Protein AF-A0A9W9XWE5-F1 (afdb_monomer_lite)

Foldseek 3Di:
DDPDPDPVCPVVVVVVVVVVVVVLVVQLVCCVVVVDWGWDWDDDPVDIDIDTPDPDPCPPPPPVVCCVVDPPDDDDDPCNVVDDPDDPVVVVVVVVVVVVVVVVVVVVVVVVVVVD

InterPro domains:
  IPR002100 Transcription factor, MADS-box [PF00319] (15-47)
  IPR002100 Transcription factor, MADS-box [PS50066] (1-56)
  IPR036879 Transcription factor, MADS-box superfamily [G3DSA:3.40.1810.10] (9-95)
  IPR036879 Transcription factor, MADS-box superfamily [SSF55455] (10-51)

Sequence (116 aa):
MAPSRFDPHRKDRARYNKRTRTLLSKADELAKLCNADVYLIMSHPRGTTVYNSAENPNWPPPDSALETQIPGLKRESQASMTGPLTDPLIEELKRLCEYFALRENLLKEISAEESM

Radius of gyration: 21.0 Å; chains: 1; bounding box: 50×35×64 Å

pLDDT: mean 84.05, std 12.57, range [45.0, 98.0]

Secondary structure (DSSP, 8-state):
-PPPS--TTHHHHHHHHHHHHHHHHHHHHHHHHHT---EEEEEETTEEEEEE-SSSTTPSPPHHHHHHHSTT-----HHHHTS----HHHHHHHHHHHHHHHHHHHHHHHHHHTT-

Structure (mmCIF, N/CA/C/O backbone):
data_AF-A0A9W9XWE5-F1
#
_entry.id   AF-A0A9W9XWE5-F1
#
loop_
_atom_site.group_PDB
_atom_site.id
_atom_site.type_symbol
_atom_site.label_atom_id
_atom_site.label_alt_id
_atom_site.label_comp_id
_atom_site.label_asym_id
_atom_site.label_entity_id
_atom_site.label_seq_id
_atom_site.pdbx_PDB_ins_code
_atom_site.Cartn_x
_atom_site.Cartn_y
_atom_site.Cartn_z
_atom_site.occupancy
_atom_site.B_iso_or_equiv
_atom_site.auth_seq_id
_atom_site.auth_comp_id
_atom_site.auth_asym_id
_atom_site.auth_atom_id
_atom_site.pdbx_PDB_model_num
ATOM 1 N N . MET A 1 1 ? 14.779 -18.735 -35.360 1.00 45.00 1 MET A N 1
ATOM 2 C CA . MET A 1 1 ? 14.915 -17.292 -35.058 1.00 45.00 1 MET A CA 1
ATOM 3 C C . MET A 1 1 ? 15.408 -17.167 -33.619 1.00 45.00 1 MET A C 1
ATOM 5 O O . MET A 1 1 ? 14.664 -17.510 -32.712 1.00 45.00 1 MET A O 1
ATOM 9 N N . ALA A 1 2 ? 16.678 -16.822 -33.396 1.00 47.44 2 ALA A N 1
ATOM 10 C CA . ALA A 1 2 ? 17.201 -16.626 -32.040 1.00 47.44 2 ALA A CA 1
ATOM 11 C C . ALA A 1 2 ? 16.689 -15.285 -31.479 1.00 47.44 2 ALA A C 1
ATOM 13 O O . ALA A 1 2 ? 16.611 -14.323 -32.247 1.00 47.44 2 ALA A O 1
ATOM 14 N N . PRO A 1 3 ? 16.342 -15.179 -30.183 1.00 50.06 3 PRO A N 1
ATOM 15 C CA . PRO A 1 3 ? 15.934 -13.903 -29.610 1.00 50.06 3 PRO A CA 1
ATOM 16 C C . PRO A 1 3 ? 17.083 -12.893 -29.728 1.00 50.06 3 PRO A C 1
ATOM 18 O O . PRO A 1 3 ? 18.224 -13.187 -29.359 1.00 50.06 3 PRO A O 1
ATOM 21 N N . SER A 1 4 ? 16.770 -11.711 -30.268 1.00 57.22 4 SER A N 1
ATOM 22 C CA . SER A 1 4 ? 17.690 -10.575 -30.366 1.00 57.22 4 SER A CA 1
ATOM 23 C C . SER A 1 4 ? 18.361 -10.334 -29.011 1.00 57.22 4 SER A C 1
ATOM 25 O O . SER A 1 4 ? 17.693 -10.096 -28.004 1.00 57.22 4 SER A O 1
ATOM 27 N N . ARG A 1 5 ? 19.697 -10.414 -28.976 1.00 57.81 5 ARG A N 1
ATOM 28 C CA . ARG A 1 5 ? 20.511 -10.257 -27.755 1.00 57.81 5 ARG A CA 1
ATOM 29 C C . ARG A 1 5 ? 20.431 -8.850 -27.145 1.00 57.81 5 ARG A C 1
ATOM 31 O O . ARG A 1 5 ? 20.873 -8.664 -26.012 1.00 57.81 5 ARG A O 1
ATOM 38 N N . PHE A 1 6 ? 19.843 -7.888 -27.851 1.00 59.31 6 PHE A N 1
ATOM 39 C CA . PHE A 1 6 ? 19.717 -6.502 -27.424 1.00 59.31 6 PHE A CA 1
ATOM 40 C C . PHE A 1 6 ? 18.244 -6.112 -27.327 1.00 59.31 6 PHE A C 1
ATOM 42 O O . PHE A 1 6 ? 17.648 -5.606 -28.271 1.00 59.31 6 PHE A O 1
ATOM 49 N N . ASP A 1 7 ? 17.660 -6.348 -26.154 1.00 66.75 7 ASP A N 1
ATOM 50 C CA . ASP A 1 7 ? 16.470 -5.622 -25.718 1.00 66.75 7 ASP A CA 1
ATOM 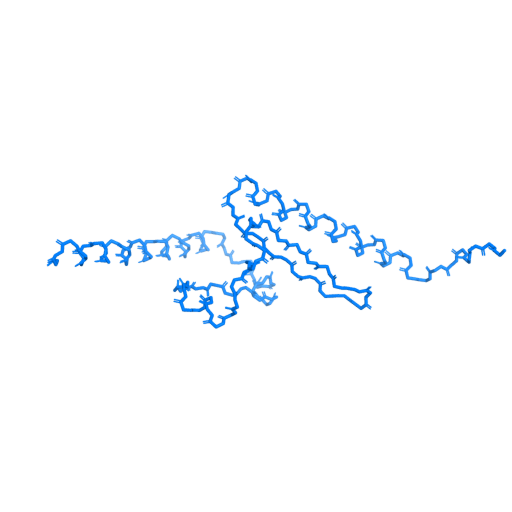51 C C . ASP A 1 7 ? 16.960 -4.372 -24.965 1.00 66.75 7 ASP A C 1
ATOM 53 O O . ASP A 1 7 ? 17.458 -4.504 -23.836 1.00 66.75 7 ASP A O 1
ATOM 57 N N . PRO A 1 8 ? 16.875 -3.175 -25.578 1.00 68.94 8 PRO A N 1
ATOM 58 C CA . PRO A 1 8 ? 17.427 -1.941 -25.018 1.00 68.94 8 PRO A CA 1
ATOM 59 C C . PRO A 1 8 ? 16.785 -1.559 -23.677 1.00 68.94 8 PRO A C 1
ATOM 61 O O . PRO A 1 8 ? 17.399 -0.846 -22.889 1.00 68.94 8 PRO A O 1
ATOM 64 N N . HIS A 1 9 ? 15.612 -2.112 -23.355 1.00 78.12 9 HIS A N 1
ATOM 65 C CA . HIS A 1 9 ? 14.885 -1.858 -22.111 1.00 78.12 9 HIS A CA 1
ATOM 66 C C . HIS A 1 9 ? 14.938 -3.036 -21.131 1.00 78.12 9 HIS A C 1
ATOM 68 O O . HIS A 1 9 ? 14.227 -3.050 -20.121 1.00 78.12 9 HIS A O 1
ATOM 74 N N . ARG A 1 10 ? 15.784 -4.045 -21.386 1.00 82.00 10 ARG A N 1
ATOM 75 C CA . ARG A 1 10 ? 15.909 -5.225 -20.518 1.00 82.00 10 ARG A CA 1
ATOM 76 C C . ARG A 1 10 ? 16.294 -4.853 -19.090 1.00 82.00 10 ARG A C 1
ATOM 78 O O . ARG A 1 10 ? 15.763 -5.445 -18.152 1.00 82.00 10 ARG A O 1
ATOM 85 N N . LYS A 1 11 ? 17.220 -3.901 -18.930 1.00 86.25 11 LYS A N 1
ATOM 86 C CA . LYS A 1 11 ? 17.688 -3.442 -17.613 1.00 86.25 11 LYS A CA 1
ATOM 87 C C . LYS A 1 11 ? 16.574 -2.728 -16.851 1.00 86.25 11 LYS A C 1
ATOM 89 O O . LYS A 1 11 ? 16.352 -3.052 -15.686 1.00 86.25 11 LYS A O 1
ATOM 94 N N . ASP A 1 12 ? 15.832 -1.850 -17.519 1.00 86.56 12 ASP A N 1
ATOM 95 C CA . ASP A 1 12 ? 14.717 -1.115 -16.913 1.00 86.56 12 ASP A CA 1
ATOM 96 C C . ASP A 1 12 ? 13.588 -2.058 -16.510 1.00 86.56 12 ASP A C 1
ATOM 98 O O . ASP A 1 12 ? 13.096 -1.989 -15.387 1.00 86.56 12 ASP A O 1
ATOM 102 N N . ARG A 1 13 ? 13.252 -3.028 -17.370 1.00 86.50 13 ARG A N 1
ATOM 103 C CA . ARG A 1 13 ? 12.277 -4.077 -17.046 1.00 86.50 13 ARG A CA 1
ATOM 104 C C . ARG A 1 13 ? 12.721 -4.908 -15.846 1.00 86.50 13 ARG A C 1
ATOM 106 O O . ARG A 1 13 ? 11.926 -5.155 -14.946 1.00 86.50 13 ARG A O 1
ATOM 113 N N . ALA A 1 14 ? 13.980 -5.344 -15.818 1.00 89.50 14 ALA A N 1
ATOM 114 C CA . ALA A 1 14 ? 14.504 -6.116 -14.695 1.00 89.50 14 ALA A CA 1
ATOM 115 C C . ALA A 1 14 ? 14.476 -5.303 -13.392 1.00 89.50 14 ALA A C 1
ATOM 117 O O . ALA A 1 14 ? 14.111 -5.834 -12.343 1.00 89.50 14 ALA A O 1
ATOM 118 N N . ARG A 1 15 ? 14.812 -4.008 -13.458 1.00 91.62 15 ARG A N 1
ATOM 119 C CA . ARG A 1 15 ? 14.742 -3.091 -12.317 1.00 91.62 15 ARG A CA 1
ATOM 120 C C . ARG A 1 15 ? 13.303 -2.911 -11.835 1.00 91.62 15 ARG A C 1
ATOM 122 O O . ARG A 1 15 ? 13.080 -3.065 -10.638 1.00 91.62 15 ARG A O 1
ATOM 129 N N . TYR A 1 16 ? 12.360 -2.626 -12.733 1.00 91.31 16 TYR A N 1
ATOM 130 C CA . TYR A 1 16 ? 10.940 -2.486 -12.403 1.00 91.31 16 TYR A CA 1
ATOM 131 C C . TYR A 1 16 ? 10.419 -3.755 -11.727 1.00 91.31 16 TYR A C 1
ATOM 133 O O . TYR A 1 16 ? 10.020 -3.702 -10.570 1.00 91.31 16 TYR A O 1
ATOM 141 N N . ASN A 1 17 ? 10.580 -4.918 -12.367 1.00 91.62 17 ASN A N 1
ATOM 142 C CA . ASN A 1 17 ? 10.121 -6.196 -11.821 1.00 91.62 17 ASN A CA 1
ATOM 143 C C . ASN A 1 17 ? 10.729 -6.498 -10.444 1.00 91.62 17 ASN A C 1
ATOM 145 O O . ASN A 1 17 ? 10.030 -6.968 -9.547 1.00 91.62 17 ASN A O 1
ATOM 149 N N . LYS A 1 18 ? 12.027 -6.214 -10.253 1.00 95.19 18 LYS A N 1
ATOM 150 C CA . LYS A 1 18 ? 12.689 -6.396 -8.955 1.00 95.19 18 LYS A CA 1
ATOM 151 C C . LYS A 1 18 ? 12.068 -5.493 -7.887 1.00 95.19 18 LYS A C 1
ATOM 153 O O . LYS A 1 18 ? 11.768 -5.978 -6.802 1.00 95.19 18 LYS A O 1
ATOM 158 N N . ARG A 1 19 ? 11.865 -4.205 -8.184 1.00 96.00 19 ARG A N 1
ATOM 159 C CA . ARG A 1 19 ? 11.285 -3.236 -7.239 1.00 96.00 19 ARG A CA 1
ATOM 160 C C . ARG A 1 19 ? 9.828 -3.556 -6.919 1.00 96.00 19 ARG A C 1
ATOM 162 O O . ARG A 1 19 ? 9.487 -3.582 -5.744 1.00 96.00 19 ARG A O 1
ATOM 169 N N . THR A 1 20 ? 9.023 -3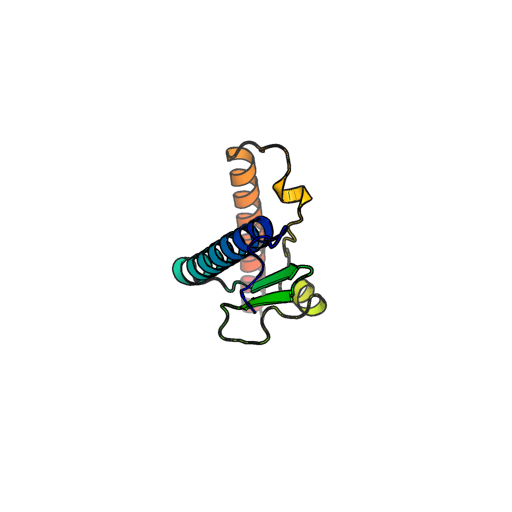.884 -7.927 1.00 95.75 20 THR A N 1
ATOM 170 C CA . THR A 1 20 ? 7.638 -4.341 -7.766 1.00 95.75 20 THR A CA 1
ATOM 171 C C . THR A 1 20 ? 7.569 -5.554 -6.847 1.00 95.75 20 THR A C 1
ATOM 173 O O . THR A 1 20 ? 6.836 -5.533 -5.865 1.00 95.75 20 THR A O 1
ATOM 176 N N . ARG A 1 21 ? 8.393 -6.582 -7.084 1.00 96.31 21 ARG A N 1
ATOM 177 C CA . ARG A 1 21 ? 8.413 -7.780 -6.233 1.00 96.31 21 ARG A CA 1
ATOM 178 C C . ARG A 1 21 ? 8.807 -7.470 -4.789 1.00 96.31 21 ARG A C 1
ATOM 180 O O . ARG A 1 21 ? 8.202 -8.009 -3.870 1.00 96.31 21 ARG A O 1
ATOM 187 N N . THR A 1 22 ? 9.805 -6.611 -4.582 1.00 97.69 22 THR A N 1
ATOM 188 C CA . THR A 1 22 ? 10.191 -6.179 -3.232 1.00 97.69 22 THR A CA 1
ATOM 189 C C . THR A 1 22 ? 9.062 -5.421 -2.539 1.00 97.69 22 THR A C 1
ATOM 191 O O . THR A 1 22 ? 8.798 -5.691 -1.374 1.00 97.69 22 THR A O 1
ATOM 194 N N . LEU A 1 23 ? 8.386 -4.506 -3.236 1.00 97.25 23 LEU A N 1
ATOM 195 C CA . LEU A 1 23 ? 7.294 -3.725 -2.659 1.00 97.25 23 LEU A CA 1
ATOM 196 C C . LEU A 1 23 ? 6.111 -4.613 -2.257 1.00 97.25 23 LEU A C 1
ATOM 198 O O . LEU A 1 23 ? 5.612 -4.479 -1.148 1.00 97.25 23 LEU A O 1
ATOM 202 N N . LEU A 1 24 ? 5.735 -5.571 -3.109 1.00 97.75 24 LEU A N 1
ATOM 203 C CA . LEU A 1 24 ? 4.704 -6.565 -2.797 1.00 97.75 24 LEU A CA 1
ATOM 204 C C . LEU A 1 24 ? 5.061 -7.395 -1.557 1.00 97.75 24 LEU A C 1
ATOM 206 O O . LEU A 1 24 ? 4.231 -7.559 -0.673 1.00 97.75 24 LEU A O 1
ATOM 210 N N . SER A 1 25 ? 6.313 -7.857 -1.454 1.00 98.00 25 SER A N 1
ATOM 211 C CA . SER A 1 25 ? 6.792 -8.581 -0.267 1.00 98.00 25 SER A CA 1
ATOM 212 C C . SER A 1 25 ? 6.677 -7.736 1.001 1.00 98.00 25 SER A C 1
ATOM 214 O O . SER A 1 25 ? 6.284 -8.246 2.040 1.00 98.00 25 SER A O 1
ATOM 216 N N . LYS A 1 26 ? 7.002 -6.439 0.929 1.00 98.00 26 LYS A N 1
ATOM 217 C CA . LYS A 1 26 ? 6.906 -5.535 2.083 1.00 98.00 26 LYS A CA 1
ATOM 218 C C . LYS A 1 26 ? 5.470 -5.206 2.472 1.00 98.00 26 LYS A C 1
ATOM 220 O O . LYS A 1 26 ? 5.192 -5.092 3.660 1.00 98.00 26 LYS A O 1
ATOM 225 N N . ALA A 1 27 ? 4.575 -5.094 1.499 1.00 97.25 27 ALA A N 1
ATOM 226 C CA . ALA A 1 27 ? 3.149 -4.937 1.753 1.00 97.25 27 ALA A CA 1
ATOM 227 C C . ALA A 1 27 ? 2.563 -6.162 2.475 1.00 97.25 27 ALA A C 1
ATOM 229 O O . ALA A 1 27 ? 1.836 -6.008 3.450 1.00 97.25 27 ALA A O 1
ATOM 230 N N . ASP A 1 28 ? 2.933 -7.368 2.040 1.00 97.50 28 ASP A N 1
ATOM 231 C CA . ASP A 1 28 ? 2.526 -8.627 2.675 1.00 97.50 28 ASP A CA 1
ATOM 232 C C . ASP A 1 28 ? 3.130 -8.811 4.075 1.00 97.50 28 ASP A C 1
ATOM 234 O O . ASP A 1 28 ? 2.432 -9.208 5.005 1.00 97.50 28 ASP A O 1
ATOM 238 N N . GLU A 1 29 ? 4.404 -8.456 4.264 1.00 97.94 29 GLU A N 1
ATOM 239 C CA . GLU A 1 29 ? 5.026 -8.429 5.593 1.00 97.94 29 GLU A CA 1
ATOM 240 C C . GLU A 1 29 ? 4.281 -7.484 6.545 1.00 97.94 29 GLU A C 1
ATOM 242 O O . GLU A 1 29 ? 3.993 -7.875 7.673 1.00 97.94 29 GLU A O 1
ATOM 247 N N . LEU A 1 30 ? 3.938 -6.269 6.099 1.00 97.44 30 LEU A N 1
ATOM 248 C CA . LEU A 1 30 ? 3.186 -5.310 6.909 1.00 97.44 30 LEU A CA 1
ATOM 249 C C . LEU A 1 30 ? 1.809 -5.863 7.291 1.00 97.44 30 LEU A C 1
ATOM 251 O O . LEU A 1 30 ? 1.423 -5.783 8.456 1.00 97.44 30 LEU A O 1
ATOM 255 N N . ALA A 1 31 ? 1.105 -6.469 6.334 1.00 96.88 31 ALA A N 1
ATOM 256 C CA . ALA A 1 31 ? -0.196 -7.069 6.586 1.00 96.88 31 ALA A CA 1
ATOM 257 C C . ALA A 1 31 ? -0.118 -8.177 7.648 1.00 96.88 31 ALA A C 1
ATOM 259 O O . ALA A 1 31 ? -0.878 -8.169 8.612 1.00 96.88 31 ALA A O 1
ATOM 260 N N . LYS A 1 32 ? 0.858 -9.085 7.531 1.00 96.19 32 LYS A N 1
ATOM 261 C CA . LYS A 1 32 ? 1.019 -10.226 8.449 1.00 96.19 32 LYS A CA 1
ATOM 262 C C . LYS A 1 32 ? 1.534 -9.839 9.829 1.00 96.19 32 LYS A C 1
ATOM 264 O O . LYS A 1 32 ? 1.077 -10.390 10.824 1.00 96.19 32 LYS A O 1
ATOM 269 N N . LEU A 1 33 ? 2.521 -8.947 9.897 1.00 97.56 33 LEU A N 1
ATOM 270 C CA . LEU A 1 33 ? 3.189 -8.603 11.154 1.00 97.56 33 LEU A CA 1
ATOM 271 C C . LEU A 1 33 ? 2.405 -7.582 11.975 1.00 97.56 33 LEU A C 1
ATOM 273 O O . LEU A 1 33 ? 2.498 -7.592 13.199 1.00 97.56 33 LEU A O 1
ATOM 277 N N . CYS A 1 34 ? 1.653 -6.702 11.314 1.00 96.31 34 CYS A N 1
ATOM 278 C CA . CYS A 1 34 ? 0.918 -5.628 11.974 1.00 96.31 34 CYS A CA 1
ATOM 279 C C . CYS A 1 34 ? -0.603 -5.811 11.918 1.00 96.31 34 CYS A C 1
ATOM 281 O O . CYS A 1 34 ? -1.313 -4.938 12.408 1.00 96.31 34 CYS A O 1
ATOM 283 N N . ASN A 1 35 ? -1.097 -6.919 11.349 1.00 92.94 35 ASN A N 1
ATOM 284 C CA . ASN A 1 35 ? -2.526 -7.194 11.173 1.00 92.94 35 ASN A CA 1
ATOM 285 C C . ASN A 1 35 ? -3.264 -6.020 10.501 1.00 92.94 35 ASN A C 1
ATOM 287 O O . ASN A 1 35 ? -4.311 -5.571 10.963 1.00 92.94 35 ASN A O 1
ATOM 291 N N . ALA A 1 36 ? -2.647 -5.478 9.451 1.00 93.25 36 ALA A N 1
ATOM 292 C CA . ALA A 1 36 ? -3.147 -4.328 8.713 1.00 93.25 36 ALA A CA 1
ATOM 293 C C . ALA A 1 36 ? -3.700 -4.761 7.352 1.00 93.25 36 ALA A C 1
ATOM 295 O O . ALA A 1 36 ? -3.076 -5.561 6.651 1.00 93.25 36 ALA A O 1
ATOM 296 N N . ASP A 1 37 ? -4.818 -4.171 6.937 1.00 94.00 37 ASP A N 1
ATOM 297 C CA . ASP A 1 37 ? -5.259 -4.261 5.549 1.00 94.00 37 ASP A CA 1
ATOM 298 C C . ASP A 1 37 ? -4.381 -3.338 4.687 1.00 94.00 37 ASP A C 1
ATOM 300 O O . ASP A 1 37 ? -4.183 -2.160 4.998 1.00 94.00 37 ASP A O 1
ATOM 304 N N . VAL A 1 38 ? -3.797 -3.880 3.616 1.00 95.25 38 VAL A N 1
ATOM 305 C CA . VAL A 1 38 ? -2.836 -3.196 2.742 1.00 95.25 38 VAL A CA 1
ATOM 306 C C . VAL A 1 38 ? -3.205 -3.414 1.281 1.00 95.25 38 VAL A C 1
ATOM 308 O O . VAL A 1 38 ? -3.328 -4.542 0.802 1.00 95.25 38 VAL A O 1
ATOM 311 N N . TYR A 1 39 ? -3.363 -2.305 0.557 1.00 95.25 39 TYR A N 1
ATOM 312 C CA . TYR A 1 39 ? -3.748 -2.301 -0.847 1.00 95.25 39 TYR A CA 1
ATOM 313 C C . TYR A 1 39 ? -2.771 -1.461 -1.649 1.00 95.25 39 TYR A C 1
ATOM 315 O O . TYR A 1 39 ? -2.386 -0.362 -1.252 1.00 95.25 39 TYR A O 1
ATOM 323 N N . LEU A 1 40 ? -2.352 -2.000 -2.788 1.00 95.31 40 LEU A N 1
ATOM 324 C CA . LEU A 1 40 ? -1.332 -1.405 -3.635 1.00 95.31 40 LEU A CA 1
ATOM 325 C C . LEU A 1 40 ? -1.753 -1.509 -5.095 1.00 95.31 40 LEU A C 1
ATOM 327 O O . LEU A 1 40 ? -1.893 -2.608 -5.628 1.00 95.31 40 LEU A O 1
ATOM 331 N N . ILE A 1 41 ? -1.879 -0.358 -5.756 1.00 94.75 41 ILE A N 1
ATOM 332 C CA . ILE A 1 41 ? -2.001 -0.265 -7.211 1.00 94.75 41 ILE A CA 1
ATOM 333 C C . ILE A 1 41 ? -0.722 0.356 -7.758 1.00 94.75 41 ILE A C 1
ATOM 335 O O . ILE A 1 41 ? -0.321 1.451 -7.371 1.00 94.75 41 ILE A O 1
ATOM 339 N N . MET A 1 42 ? -0.098 -0.331 -8.707 1.00 94.88 42 MET A N 1
ATOM 340 C CA . MET A 1 42 ? 1.040 0.179 -9.463 1.00 94.88 42 MET A CA 1
ATOM 341 C C . MET A 1 42 ? 0.657 0.265 -10.934 1.00 94.88 42 MET A C 1
ATOM 343 O O . MET A 1 42 ? 0.543 -0.761 -11.604 1.00 94.88 42 MET A O 1
ATOM 347 N N . SER A 1 43 ? 0.498 1.487 -11.439 1.00 94.06 43 SER A N 1
ATOM 348 C CA . SER A 1 43 ? 0.336 1.748 -12.870 1.00 94.06 43 SER A CA 1
ATOM 349 C C . SER A 1 43 ? 1.703 1.951 -13.522 1.00 94.06 43 SER A C 1
ATOM 351 O O . SER A 1 43 ? 2.513 2.759 -13.067 1.00 94.06 43 SER A O 1
ATOM 353 N N . HIS A 1 44 ? 1.984 1.195 -14.580 1.00 92.56 44 HIS A N 1
ATOM 354 C CA . HIS A 1 44 ? 3.202 1.315 -15.374 1.00 92.56 44 HIS A CA 1
ATOM 355 C C . HIS A 1 44 ? 2.849 1.151 -16.860 1.00 92.56 44 HIS A C 1
ATOM 357 O O . HIS A 1 44 ? 1.946 0.377 -17.176 1.00 92.56 44 HIS A O 1
ATOM 363 N N . PRO A 1 45 ? 3.588 1.758 -17.812 1.00 90.12 45 PRO A N 1
ATOM 364 C CA . PRO A 1 45 ? 3.308 1.618 -19.250 1.00 90.12 45 PRO A CA 1
ATOM 365 C C . PRO A 1 45 ? 3.257 0.179 -19.791 1.00 90.12 45 PRO A C 1
ATOM 367 O O . PRO A 1 45 ? 2.835 -0.050 -20.917 1.00 90.12 45 PRO A O 1
ATOM 370 N N . ARG A 1 46 ? 3.731 -0.801 -19.015 1.00 82.31 46 ARG A N 1
ATOM 371 C CA . ARG A 1 46 ? 3.744 -2.228 -19.382 1.00 82.31 46 ARG A CA 1
ATOM 372 C C . ARG A 1 46 ? 2.589 -3.024 -18.773 1.00 82.31 46 ARG A C 1
ATOM 374 O O . ARG A 1 46 ? 2.465 -4.201 -19.088 1.00 82.31 46 ARG A O 1
ATOM 38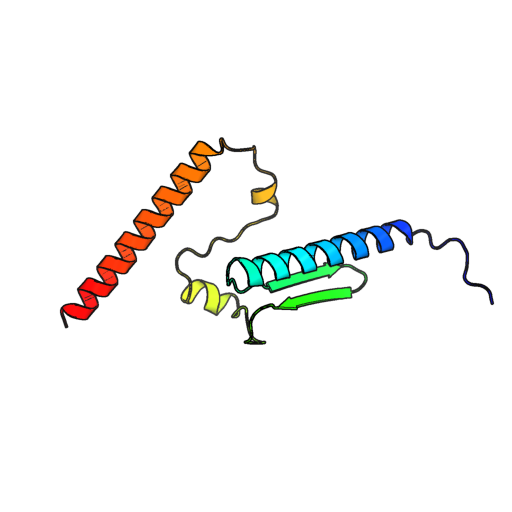1 N N . GLY A 1 47 ? 1.810 -2.422 -17.882 1.00 88.50 47 GLY A N 1
ATOM 382 C CA . GLY A 1 47 ? 0.716 -3.081 -17.187 1.00 88.50 47 GLY A CA 1
ATOM 383 C C . GLY A 1 47 ? 0.469 -2.503 -15.800 1.00 88.50 47 GLY A C 1
ATOM 384 O O . GLY A 1 47 ? 1.333 -1.851 -15.207 1.00 88.50 47 GLY A O 1
ATOM 385 N N . THR A 1 48 ? -0.718 -2.800 -15.287 1.00 93.56 48 THR A N 1
ATOM 386 C CA . THR A 1 48 ? -1.134 -2.460 -13.930 1.00 93.56 48 THR A CA 1
ATOM 387 C C . THR A 1 48 ? -1.026 -3.697 -13.055 1.00 93.56 48 THR A C 1
ATOM 389 O O . THR A 1 48 ? -1.511 -4.764 -13.423 1.00 93.56 48 THR A O 1
ATOM 392 N N . THR A 1 49 ? -0.380 -3.561 -11.901 1.00 94.94 49 THR A N 1
ATOM 393 C CA . THR A 1 49 ? -0.318 -4.617 -10.884 1.00 94.94 49 THR A CA 1
ATOM 394 C C . THR A 1 49 ? -1.117 -4.176 -9.670 1.00 94.94 49 THR A C 1
ATOM 396 O O . THR A 1 49 ? -0.918 -3.058 -9.192 1.00 94.94 49 THR A O 1
ATOM 399 N N . VAL A 1 50 ? -1.987 -5.054 -9.174 1.00 94.94 50 VAL A N 1
ATOM 400 C CA . VAL A 1 50 ? -2.790 -4.823 -7.971 1.00 94.94 50 VAL A CA 1
ATOM 401 C C . VAL A 1 50 ? -2.457 -5.885 -6.933 1.00 94.94 50 VAL A C 1
ATOM 403 O O . VAL A 1 50 ? -2.290 -7.057 -7.267 1.00 94.94 50 VAL A O 1
ATOM 406 N N . TYR A 1 51 ? -2.358 -5.458 -5.683 1.00 95.81 51 TYR A N 1
ATOM 407 C CA . TYR A 1 51 ? -2.234 -6.310 -4.512 1.00 95.81 51 TYR A CA 1
ATOM 408 C C . TYR A 1 51 ? -3.261 -5.885 -3.473 1.00 95.81 51 TYR A C 1
ATOM 410 O O . TYR A 1 51 ? -3.407 -4.691 -3.216 1.00 95.81 51 TYR A O 1
ATOM 418 N N . ASN A 1 52 ? -3.937 -6.866 -2.885 1.00 96.19 52 ASN A N 1
ATOM 419 C CA . ASN A 1 52 ? -4.870 -6.689 -1.785 1.00 96.19 52 ASN A CA 1
ATOM 420 C C . ASN A 1 52 ? -4.573 -7.772 -0.743 1.00 96.19 52 ASN A C 1
ATOM 422 O O . ASN A 1 52 ? -4.593 -8.954 -1.088 1.00 96.19 52 ASN A O 1
ATOM 426 N N . SER A 1 53 ? -4.255 -7.371 0.487 1.00 95.44 53 SER A N 1
ATOM 427 C CA . SER A 1 53 ? -4.054 -8.308 1.596 1.00 95.44 53 SER A CA 1
ATOM 428 C C . SER A 1 53 ? -5.336 -8.644 2.351 1.00 95.44 53 SER A C 1
ATOM 430 O O . SER A 1 53 ? -5.339 -9.616 3.101 1.00 95.44 53 SER A O 1
ATOM 432 N N . ALA A 1 54 ? -6.389 -7.839 2.199 1.00 93.88 54 ALA A N 1
ATOM 433 C CA . ALA A 1 54 ? -7.635 -8.027 2.920 1.00 93.88 54 ALA A CA 1
ATOM 434 C C . ALA A 1 54 ? -8.367 -9.275 2.412 1.00 93.88 54 ALA A C 1
ATOM 436 O O . ALA A 1 54 ? -8.363 -9.577 1.215 1.00 93.88 54 ALA A O 1
ATOM 437 N N . GLU A 1 55 ? -9.069 -9.965 3.310 1.00 90.12 55 GLU A N 1
ATOM 438 C CA . GLU A 1 55 ? -9.959 -11.069 2.929 1.00 90.12 55 GLU A CA 1
ATOM 439 C C . GLU A 1 55 ? -11.109 -10.581 2.037 1.00 90.12 55 GLU A C 1
ATOM 441 O O . GLU A 1 55 ? -11.592 -11.308 1.167 1.00 90.12 55 GLU A O 1
ATOM 446 N N . ASN A 1 56 ? -11.532 -9.327 2.232 1.00 89.19 56 ASN A N 1
ATOM 447 C CA . ASN A 1 56 ? -12.546 -8.689 1.412 1.00 89.19 56 ASN A CA 1
ATOM 448 C C . ASN A 1 56 ? -11.941 -8.211 0.075 1.00 89.19 56 ASN A C 1
ATOM 450 O O . ASN A 1 56 ? -11.152 -7.259 0.059 1.00 89.19 56 ASN A O 1
ATOM 454 N N . PRO A 1 57 ? -12.364 -8.777 -1.072 1.00 86.31 57 PRO A N 1
ATOM 455 C CA . PRO A 1 57 ? -11.849 -8.374 -2.378 1.00 86.31 57 PRO A CA 1
ATOM 456 C C . PRO A 1 57 ? -12.236 -6.939 -2.766 1.00 86.31 57 PRO A C 1
ATOM 458 O O . PRO A 1 57 ? -11.577 -6.350 -3.619 1.00 86.31 57 PRO A O 1
ATOM 461 N N . ASN A 1 58 ? -13.272 -6.373 -2.138 1.00 86.75 58 ASN A N 1
ATOM 462 C CA . ASN A 1 58 ? -13.752 -5.010 -2.381 1.00 86.75 58 ASN A CA 1
ATOM 463 C C . ASN A 1 58 ? -13.076 -3.963 -1.483 1.00 86.75 58 ASN A C 1
ATOM 465 O O . ASN A 1 58 ? -13.549 -2.832 -1.404 1.00 86.75 58 ASN A O 1
ATOM 469 N N . TRP A 1 59 ? -12.016 -4.340 -0.770 1.00 87.12 59 TRP A N 1
ATOM 470 C CA . TRP A 1 59 ? -11.200 -3.413 -0.001 1.00 87.12 59 TRP A CA 1
ATOM 471 C C . TRP A 1 59 ? -10.046 -2.877 -0.878 1.00 87.12 59 TRP A C 1
ATOM 473 O O . TRP A 1 59 ? -9.419 -3.660 -1.597 1.00 87.12 59 TRP A O 1
ATOM 483 N N . PRO A 1 60 ? -9.741 -1.569 -0.852 1.00 91.38 60 PRO A N 1
ATOM 484 C CA . PRO A 1 60 ? -10.348 -0.534 -0.029 1.00 91.38 60 PRO A CA 1
ATOM 485 C C . PRO A 1 60 ? -11.735 -0.125 -0.549 1.00 91.38 60 PRO A C 1
ATOM 487 O O . PRO A 1 60 ? -12.004 -0.232 -1.749 1.00 91.38 60 PRO A O 1
ATOM 490 N N . PRO A 1 61 ? -12.607 0.390 0.335 1.00 87.56 61 PRO A N 1
ATOM 491 C CA . PRO A 1 61 ? -13.829 1.058 -0.079 1.00 87.56 61 PRO A CA 1
ATOM 492 C C . PRO A 1 61 ? -13.537 2.189 -1.082 1.00 87.56 61 PRO A C 1
ATOM 494 O O . PRO A 1 61 ? -12.441 2.753 -1.083 1.00 87.56 61 PRO A O 1
ATOM 497 N N . PRO A 1 62 ? -14.514 2.571 -1.918 1.00 86.75 62 PRO A N 1
ATOM 498 C CA . PRO A 1 62 ? -14.362 3.720 -2.803 1.00 86.75 62 PRO A CA 1
ATOM 499 C C . PRO A 1 62 ? -14.089 5.007 -2.007 1.00 86.75 62 PRO A C 1
ATOM 501 O O . PRO A 1 62 ? -14.629 5.181 -0.918 1.00 86.75 62 PRO A O 1
ATOM 504 N N . ASP A 1 63 ? -13.323 5.941 -2.581 1.00 82.88 63 ASP A N 1
ATOM 505 C CA . ASP A 1 63 ? -12.908 7.204 -1.934 1.00 82.88 63 ASP A CA 1
ATOM 506 C C . ASP A 1 63 ? -14.055 7.957 -1.240 1.00 82.88 63 ASP A C 1
ATOM 508 O O . ASP A 1 63 ? -13.908 8.397 -0.103 1.00 82.88 63 ASP A O 1
ATOM 512 N N . SER A 1 64 ? -15.222 8.039 -1.886 1.00 80.19 64 SER A N 1
ATOM 513 C CA . SER A 1 64 ? -16.425 8.664 -1.304 1.00 80.19 64 SER A CA 1
ATOM 514 C C . SER A 1 64 ? -16.874 8.033 0.025 1.00 80.19 64 SER A C 1
ATOM 516 O O . SER A 1 64 ? -17.360 8.725 0.918 1.00 80.19 64 SER A O 1
ATOM 518 N N . ALA A 1 65 ? -16.687 6.722 0.174 1.00 81.38 65 ALA A N 1
ATOM 519 C CA . ALA A 1 65 ? -16.991 5.990 1.394 1.00 81.38 65 ALA A CA 1
ATOM 520 C C . ALA A 1 65 ? -15.848 6.088 2.415 1.00 81.38 65 ALA A C 1
ATOM 522 O O . ALA A 1 65 ? -16.124 6.171 3.608 1.00 81.38 65 ALA A O 1
ATOM 523 N N . LEU A 1 66 ? -14.587 6.134 1.967 1.00 81.00 66 LEU A N 1
ATOM 524 C CA . LEU A 1 66 ? -13.419 6.260 2.847 1.00 81.00 66 LEU A CA 1
ATOM 525 C C . LEU A 1 66 ? -13.457 7.539 3.685 1.00 81.00 66 LEU A C 1
ATOM 527 O O . LEU A 1 66 ? -13.238 7.484 4.891 1.00 81.00 66 LEU A O 1
ATOM 531 N N . GLU A 1 67 ? -13.771 8.675 3.064 1.00 77.19 67 GLU A N 1
ATOM 532 C CA . GLU A 1 67 ? -13.827 9.970 3.759 1.00 77.19 67 GLU A CA 1
ATOM 533 C C . GLU A 1 67 ? -14.964 10.038 4.784 1.00 77.19 67 GLU A C 1
ATOM 535 O O . GLU A 1 67 ? -14.852 10.732 5.790 1.00 77.19 67 GLU A O 1
ATOM 540 N N . THR A 1 68 ? -16.037 9.278 4.553 1.00 77.38 68 THR A N 1
ATOM 541 C CA . THR A 1 68 ? -17.182 9.208 5.468 1.00 77.38 68 THR A CA 1
ATOM 542 C C . THR A 1 68 ? -16.931 8.233 6.622 1.00 77.38 68 THR A C 1
ATOM 544 O O . THR A 1 68 ? -17.341 8.491 7.748 1.00 77.38 68 THR A O 1
ATOM 547 N N . GLN A 1 69 ? -16.271 7.101 6.350 1.00 77.94 69 GLN A N 1
ATOM 548 C CA . GLN A 1 69 ? -16.056 6.023 7.323 1.00 77.94 69 GLN A CA 1
ATOM 549 C C . GLN A 1 69 ? -14.830 6.244 8.214 1.00 77.94 69 GLN A C 1
ATOM 551 O O . GLN A 1 69 ? -14.779 5.697 9.312 1.00 77.94 69 GLN A O 1
ATOM 556 N N . ILE A 1 70 ? -13.835 7.006 7.748 1.00 78.00 70 ILE A N 1
ATOM 557 C CA . ILE A 1 70 ? -12.557 7.181 8.443 1.00 78.00 70 ILE A CA 1
ATOM 558 C C . ILE A 1 70 ? -12.324 8.675 8.703 1.00 78.00 70 ILE A C 1
ATOM 560 O O . ILE A 1 70 ? -11.657 9.353 7.910 1.00 78.00 70 ILE A O 1
ATOM 564 N N . PRO A 1 71 ? -12.862 9.219 9.812 1.00 71.56 71 PRO A N 1
ATOM 565 C CA . PRO A 1 71 ? -12.565 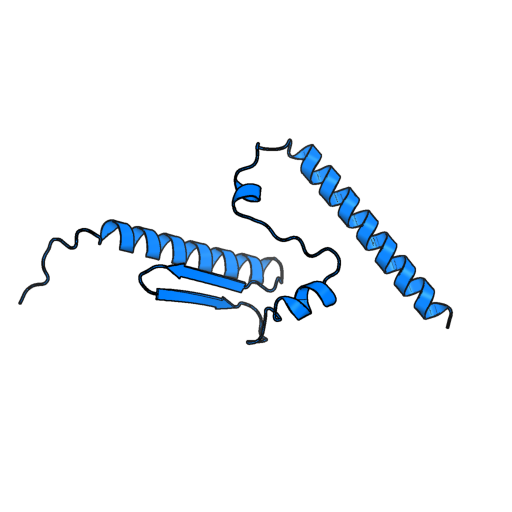10.586 10.212 1.00 71.56 71 PRO A CA 1
ATOM 566 C C . PRO A 1 71 ? -11.057 10.737 10.462 1.00 71.56 71 PRO A C 1
ATOM 568 O O . PRO A 1 71 ? -10.441 9.933 11.158 1.00 71.56 71 PRO A O 1
ATOM 571 N N . GLY A 1 72 ? -10.444 11.764 9.868 1.00 73.06 72 GLY A N 1
ATOM 572 C CA . GLY A 1 72 ? -8.996 11.991 9.970 1.00 73.06 72 GLY A CA 1
ATOM 573 C C . GLY A 1 72 ? -8.140 11.152 9.012 1.00 73.06 72 GLY A C 1
ATOM 574 O O . GLY A 1 72 ? -6.944 10.993 9.255 1.00 73.06 72 GLY A O 1
ATOM 575 N N . LEU A 1 73 ? -8.717 10.630 7.920 1.00 81.00 73 LEU A N 1
ATOM 576 C CA . LEU A 1 73 ? -7.979 9.927 6.866 1.00 81.00 73 LEU A CA 1
ATOM 577 C C . LEU A 1 73 ? -6.757 10.735 6.392 1.00 81.00 73 LEU A C 1
ATOM 579 O O . LEU A 1 73 ? -6.881 11.787 5.759 1.00 81.00 73 LEU A O 1
ATOM 583 N N . LYS A 1 74 ? -5.559 10.201 6.641 1.00 82.50 74 LYS A N 1
ATOM 584 C CA . LYS A 1 74 ? -4.306 10.806 6.189 1.00 82.50 74 LYS A CA 1
ATOM 585 C C . LYS A 1 74 ? -3.969 10.346 4.772 1.00 82.50 74 LYS A C 1
ATOM 587 O O . LYS A 1 74 ? -3.632 9.185 4.551 1.00 82.50 74 LYS A O 1
ATOM 592 N N . ARG A 1 75 ? -4.010 11.269 3.807 1.00 84.06 75 ARG A N 1
ATOM 593 C CA . ARG A 1 75 ? -3.540 11.021 2.436 1.00 84.06 75 ARG A CA 1
ATOM 594 C C . ARG A 1 75 ? -2.073 11.427 2.307 1.00 84.06 75 ARG A C 1
ATOM 596 O O . ARG A 1 75 ? -1.744 12.610 2.337 1.00 84.06 75 ARG A O 1
ATOM 603 N N . GLU A 1 76 ? -1.196 10.442 2.141 1.00 83.88 76 GLU A N 1
ATOM 604 C CA . GLU A 1 76 ? 0.219 10.695 1.866 1.00 83.88 76 GLU A CA 1
ATOM 605 C C . GLU A 1 76 ? 0.442 10.929 0.370 1.00 83.88 76 GLU A C 1
ATOM 607 O O . GLU A 1 76 ? 0.009 10.146 -0.477 1.00 83.88 76 GLU A O 1
ATOM 612 N N . SER A 1 77 ? 1.131 12.019 0.037 1.00 85.31 77 SER A N 1
ATOM 613 C CA . SER A 1 77 ? 1.504 12.359 -1.336 1.00 85.31 77 SER A CA 1
ATOM 614 C C . SER A 1 77 ? 2.994 12.117 -1.562 1.00 85.31 77 SER A C 1
ATOM 616 O O . SER A 1 77 ? 3.777 12.009 -0.618 1.00 85.31 77 SER A O 1
ATOM 618 N N . GLN A 1 78 ? 3.429 12.104 -2.824 1.00 74.88 78 GLN A N 1
ATOM 619 C CA . GLN A 1 78 ? 4.862 12.057 -3.123 1.00 74.88 78 GLN A CA 1
ATOM 620 C C . GLN A 1 78 ? 5.620 13.225 -2.470 1.00 74.88 78 GLN A C 1
ATOM 622 O O . GLN A 1 78 ? 6.731 13.025 -1.986 1.00 74.88 78 GLN A O 1
ATOM 627 N N . ALA A 1 79 ? 5.010 14.415 -2.410 1.00 77.50 79 ALA A N 1
ATOM 628 C CA . ALA A 1 79 ? 5.605 15.579 -1.760 1.00 77.50 79 ALA A CA 1
ATOM 629 C C . ALA A 1 79 ? 5.814 15.351 -0.255 1.00 77.50 79 ALA A C 1
ATOM 631 O O . ALA A 1 79 ? 6.841 15.767 0.282 1.00 77.50 79 ALA A O 1
ATOM 632 N N . SER A 1 80 ? 4.898 14.624 0.395 1.00 74.06 80 SER A N 1
ATOM 633 C CA . SER A 1 80 ? 5.008 14.243 1.808 1.00 74.06 80 SER A CA 1
ATOM 634 C C . SER A 1 80 ? 6.237 13.368 2.079 1.00 74.06 80 SER A C 1
ATOM 636 O O . SER A 1 80 ? 6.861 13.485 3.127 1.00 74.06 80 SER A O 1
ATOM 638 N N . MET A 1 81 ? 6.634 12.532 1.115 1.00 70.06 81 MET A N 1
ATOM 639 C CA . MET A 1 81 ? 7.783 11.625 1.243 1.00 70.06 81 MET A CA 1
ATOM 640 C C . MET A 1 81 ? 9.138 12.289 0.969 1.00 70.06 81 MET A C 1
ATOM 642 O O . MET A 1 81 ? 10.178 11.729 1.310 1.00 70.06 81 MET A O 1
ATOM 646 N N . THR A 1 82 ? 9.145 13.461 0.331 1.00 71.19 82 THR A N 1
ATOM 647 C CA . THR A 1 82 ? 10.360 14.219 -0.024 1.00 71.19 82 THR A CA 1
ATOM 648 C C . THR A 1 82 ? 10.544 15.488 0.808 1.00 71.19 82 THR A C 1
ATOM 650 O O . THR A 1 82 ? 11.399 16.310 0.480 1.00 71.19 82 THR A O 1
ATOM 653 N N . GLY A 1 83 ? 9.736 15.674 1.857 1.00 60.03 83 GLY A N 1
ATOM 654 C CA . GLY A 1 83 ? 9.873 16.801 2.776 1.00 60.03 83 GLY A CA 1
ATOM 655 C C . GLY A 1 83 ? 11.247 16.829 3.462 1.00 60.03 83 GLY A C 1
ATOM 656 O O . GLY A 1 83 ? 11.934 15.803 3.509 1.00 60.03 83 GLY A O 1
ATOM 657 N N . PRO A 1 84 ? 11.679 17.992 3.989 1.00 57.97 84 PRO A N 1
ATOM 658 C CA . PRO A 1 84 ? 12.858 18.038 4.845 1.00 57.97 84 PRO A CA 1
ATOM 659 C C . PRO A 1 84 ? 12.672 17.014 5.965 1.00 57.97 84 PRO A C 1
ATOM 661 O O . PRO A 1 84 ? 11.573 16.913 6.506 1.00 57.97 84 PRO A O 1
ATOM 664 N N . LEU A 1 85 ? 13.724 16.247 6.271 1.00 55.22 85 LEU A N 1
ATOM 665 C CA . LEU A 1 85 ? 13.756 15.336 7.414 1.00 55.22 85 LEU A CA 1
ATOM 666 C C . LEU A 1 85 ? 13.418 16.160 8.660 1.00 55.22 85 LEU A C 1
ATOM 668 O O . LEU A 1 85 ? 14.281 16.848 9.205 1.00 55.22 85 LEU A O 1
ATOM 672 N N . THR A 1 86 ? 12.146 16.176 9.048 1.00 60.72 86 THR A N 1
ATOM 673 C CA . THR A 1 86 ? 11.715 16.779 10.298 1.00 60.72 86 THR A CA 1
ATOM 674 C C . THR A 1 86 ? 12.366 15.990 11.420 1.00 60.72 86 THR A C 1
ATOM 676 O O . THR A 1 86 ? 12.577 14.781 11.301 1.00 60.72 86 THR A O 1
ATOM 679 N N . ASP A 1 87 ? 12.756 16.694 12.482 1.00 76.50 87 ASP A N 1
ATOM 680 C CA . ASP A 1 87 ? 13.349 16.060 13.654 1.00 76.50 87 ASP A CA 1
ATOM 681 C C . ASP A 1 87 ? 12.440 14.893 14.094 1.00 76.50 87 ASP A C 1
ATOM 683 O O . ASP A 1 87 ? 11.243 15.121 14.312 1.00 76.50 87 ASP A O 1
ATOM 687 N N . PRO A 1 88 ? 12.959 13.653 14.181 1.00 76.38 88 PRO A N 1
ATOM 688 C CA . PRO A 1 88 ? 12.170 12.481 14.548 1.00 76.38 88 PRO A CA 1
ATOM 689 C C . PRO A 1 88 ? 11.346 12.683 15.824 1.00 76.38 88 PRO A C 1
ATOM 691 O O . PRO A 1 88 ? 10.220 12.194 15.903 1.00 76.38 88 PRO A O 1
ATOM 694 N N . LEU A 1 89 ? 11.862 13.461 16.784 1.00 79.25 89 LEU A N 1
ATOM 695 C CA . LEU A 1 89 ? 11.163 13.774 18.030 1.00 79.25 89 LEU A CA 1
ATOM 696 C C . LEU A 1 89 ? 9.937 14.661 17.805 1.00 79.25 89 LEU A C 1
ATOM 698 O O . LEU A 1 89 ? 8.922 14.496 18.476 1.00 79.25 89 LEU A O 1
ATOM 702 N N . ILE A 1 90 ? 10.008 15.592 16.854 1.00 81.44 90 ILE A N 1
ATOM 703 C CA . ILE A 1 90 ? 8.886 16.475 16.521 1.00 81.44 90 ILE A CA 1
ATOM 704 C C . ILE A 1 90 ? 7.766 15.673 15.851 1.00 81.44 90 ILE A C 1
ATOM 706 O O . ILE A 1 90 ? 6.594 15.893 16.152 1.00 81.44 90 ILE A O 1
ATOM 710 N N . GLU A 1 91 ? 8.102 14.732 14.968 1.00 79.56 91 GLU A N 1
ATOM 711 C CA . GLU A 1 91 ? 7.098 13.859 14.345 1.00 79.56 91 GLU A CA 1
ATOM 712 C C . GLU A 1 91 ? 6.476 12.880 15.343 1.00 79.56 91 GLU A C 1
ATOM 714 O O . GLU A 1 91 ? 5.269 12.642 15.303 1.00 79.56 91 GLU A O 1
ATOM 719 N N . GLU A 1 92 ? 7.264 12.349 16.275 1.00 84.62 92 GLU A N 1
ATOM 720 C CA . GLU A 1 92 ? 6.748 11.490 17.339 1.00 84.62 92 GLU A CA 1
ATOM 721 C C . GLU A 1 92 ? 5.823 12.253 18.296 1.00 84.62 92 GLU A C 1
ATOM 723 O O . GLU A 1 92 ? 4.737 11.768 18.619 1.00 84.62 92 GLU A O 1
ATOM 728 N N . LEU A 1 93 ? 6.180 13.489 18.663 1.00 87.75 93 LEU A N 1
ATOM 729 C CA . LEU A 1 93 ? 5.326 14.354 19.476 1.00 87.75 93 LEU A CA 1
ATOM 730 C C . LEU A 1 93 ? 3.992 14.653 18.773 1.00 87.75 93 LEU A C 1
ATOM 732 O O . LEU A 1 93 ? 2.937 14.539 19.393 1.00 87.75 93 LEU A O 1
ATOM 736 N N . LYS A 1 94 ? 4.017 14.980 17.472 1.00 82.50 94 LYS A N 1
ATOM 737 C CA . LYS A 1 94 ? 2.792 15.201 16.685 1.00 82.50 94 LYS A CA 1
ATOM 738 C C . LYS A 1 94 ? 1.896 13.964 16.672 1.00 82.50 94 LYS A C 1
ATOM 740 O O . LYS A 1 94 ? 0.709 14.085 16.961 1.00 82.50 94 LYS A O 1
ATOM 745 N N . ARG A 1 95 ? 2.461 12.780 16.404 1.00 81.69 95 ARG A N 1
ATOM 746 C CA . ARG A 1 95 ? 1.711 11.510 16.408 1.00 81.69 95 ARG A CA 1
ATOM 747 C C . ARG A 1 95 ? 1.079 11.220 17.765 1.00 81.69 95 ARG A C 1
ATOM 749 O O . ARG A 1 95 ? -0.062 10.773 17.821 1.00 81.69 95 ARG A O 1
ATOM 756 N N . LEU A 1 96 ? 1.799 11.485 18.856 1.00 91.06 96 LEU A N 1
ATOM 757 C CA . LEU A 1 96 ? 1.266 11.334 20.210 1.00 91.06 96 LEU A CA 1
ATOM 758 C C . LEU A 1 96 ? 0.095 12.288 20.461 1.00 91.06 96 LEU A C 1
ATOM 760 O O . LEU A 1 96 ? -0.933 11.861 20.983 1.00 91.06 96 LEU A O 1
ATOM 764 N N . CYS A 1 97 ? 0.209 13.553 20.052 1.00 91.62 97 CYS A N 1
ATOM 765 C CA . CYS A 1 97 ? -0.887 14.514 20.162 1.00 91.62 97 CYS A CA 1
ATOM 766 C C . CYS A 1 97 ? -2.124 14.077 19.360 1.00 91.62 97 CYS A C 1
ATOM 768 O O . CYS A 1 97 ? -3.234 14.125 19.888 1.00 91.62 97 CYS A O 1
ATOM 770 N N . GLU A 1 98 ? -1.939 13.610 18.123 1.00 91.88 98 GLU A N 1
ATOM 771 C CA . GLU A 1 98 ? -3.022 13.080 17.282 1.00 91.88 98 GLU A CA 1
ATOM 772 C C . GLU A 1 98 ? -3.695 11.861 17.927 1.00 91.88 98 GLU A C 1
ATOM 774 O O . GLU A 1 98 ? -4.923 11.786 17.983 1.00 91.88 98 GLU A O 1
ATOM 779 N N . TYR A 1 99 ? -2.904 10.936 18.481 1.00 90.25 99 TYR A N 1
ATOM 780 C CA . TYR A 1 99 ? -3.417 9.766 19.191 1.00 90.25 99 TYR A CA 1
ATOM 781 C C . TYR A 1 99 ? -4.272 10.153 20.403 1.00 90.25 99 TYR A C 1
ATOM 783 O O . TYR A 1 99 ? -5.370 9.619 20.576 1.00 90.25 99 TYR A O 1
ATOM 791 N N . PHE A 1 100 ? -3.805 11.091 21.233 1.00 93.31 100 PHE A N 1
ATOM 792 C CA . PHE A 1 100 ? -4.570 11.535 22.399 1.00 93.31 100 PHE A CA 1
ATOM 793 C C . PHE A 1 100 ? -5.871 12.233 22.003 1.00 93.31 100 PHE A C 1
ATOM 795 O O . PHE A 1 100 ? -6.903 11.945 22.604 1.00 93.31 100 PHE A O 1
ATOM 802 N N . ALA A 1 101 ? -5.851 13.071 20.964 1.00 90.12 101 ALA A N 1
A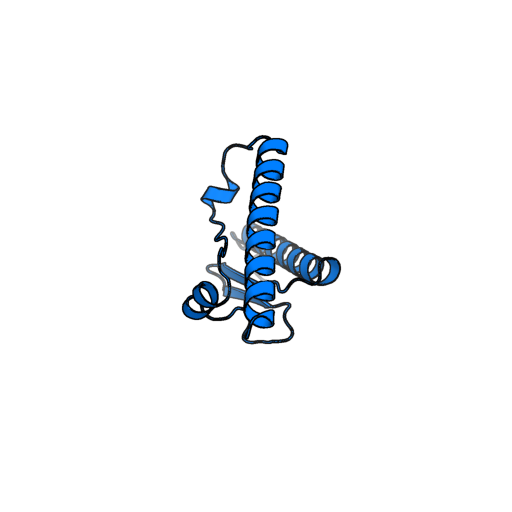TOM 803 C CA . ALA A 1 101 ? -7.055 13.726 20.457 1.00 90.12 101 ALA A CA 1
ATOM 804 C C . ALA A 1 101 ? -8.086 12.710 19.934 1.00 90.12 101 ALA A C 1
ATOM 806 O O . ALA A 1 101 ? -9.271 12.795 20.257 1.00 90.12 101 ALA A O 1
ATOM 807 N N . LEU A 1 102 ? -7.638 11.706 19.174 1.00 90.69 102 LEU A N 1
ATOM 808 C CA . LEU A 1 102 ? -8.508 10.636 18.685 1.00 90.69 102 LEU A CA 1
ATOM 809 C C . LEU A 1 102 ? -9.091 9.814 19.842 1.00 90.69 102 LEU A C 1
ATOM 811 O O . LEU A 1 102 ? -10.286 9.522 19.859 1.00 90.69 102 LEU A O 1
ATOM 815 N N . ARG A 1 103 ? -8.268 9.478 20.841 1.00 90.06 103 ARG A N 1
ATOM 816 C CA . ARG A 1 103 ? -8.720 8.724 22.013 1.00 90.06 103 ARG A CA 1
ATOM 817 C C . ARG A 1 103 ? -9.733 9.503 22.845 1.00 90.06 103 ARG A C 1
ATOM 819 O O . ARG A 1 103 ? -10.682 8.905 23.343 1.00 90.06 103 ARG A O 1
ATOM 826 N N . GLU A 1 104 ? -9.541 10.808 22.997 1.00 92.62 104 GLU A N 1
ATOM 827 C CA . GLU A 1 104 ? -10.483 11.675 23.700 1.00 92.62 104 GLU A CA 1
ATOM 828 C 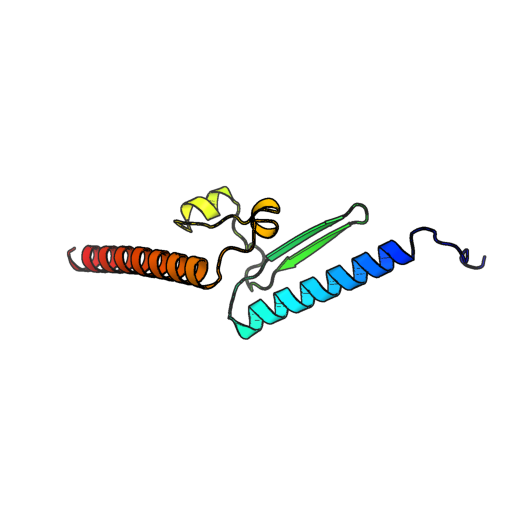C . GLU A 1 104 ? -11.852 11.690 23.007 1.00 92.62 104 GLU A C 1
ATOM 830 O O . GLU A 1 104 ? -12.875 11.558 23.676 1.00 92.62 104 GLU A O 1
ATOM 835 N N . ASN A 1 105 ? -11.880 11.787 21.675 1.00 90.38 105 ASN A N 1
ATOM 836 C CA . ASN A 1 105 ? -13.127 11.763 20.909 1.00 90.38 105 ASN A CA 1
ATOM 837 C C . ASN A 1 105 ? -13.866 10.425 21.051 1.00 90.38 105 ASN A C 1
ATOM 839 O O . ASN A 1 105 ? -15.053 10.424 21.365 1.00 90.38 105 ASN A O 1
ATOM 843 N N . LEU A 1 106 ? -13.153 9.299 20.941 1.00 89.50 106 LEU A N 1
ATOM 844 C CA . LEU A 1 106 ? -13.737 7.966 21.141 1.00 89.50 106 LEU A CA 1
ATOM 845 C C . LEU A 1 106 ? -14.338 7.795 22.543 1.00 89.50 106 LEU A C 1
ATOM 847 O O . LEU A 1 106 ? -15.402 7.206 22.703 1.00 89.50 106 LEU A O 1
ATOM 851 N N . LEU A 1 107 ? -13.671 8.316 23.577 1.00 88.75 107 LEU A N 1
ATOM 852 C CA . LEU A 1 107 ? -14.190 8.252 24.946 1.00 88.75 107 LEU A CA 1
ATOM 853 C C . LEU A 1 107 ? -15.463 9.090 25.122 1.00 88.75 107 LEU A C 1
ATOM 855 O O . LEU A 1 107 ? -16.364 8.678 25.851 1.00 88.75 107 LEU A O 1
ATOM 859 N N . LYS A 1 108 ? -15.554 10.243 24.451 1.00 89.44 108 LYS A N 1
ATOM 860 C CA . LYS A 1 108 ? -16.764 11.076 24.463 1.00 89.44 108 LYS A CA 1
ATOM 861 C C . LYS A 1 108 ? -17.936 10.372 23.784 1.00 89.44 108 LYS A C 1
ATOM 863 O O . LYS A 1 108 ? -19.033 10.405 24.332 1.00 89.44 108 LYS A O 1
ATOM 868 N N . GLU A 1 109 ? -17.700 9.709 22.653 1.00 88.62 109 GLU A N 1
ATOM 869 C CA . GLU A 1 109 ? -18.719 8.925 21.940 1.00 88.62 109 GLU A CA 1
ATOM 870 C C . GLU A 1 109 ? -19.273 7.790 22.813 1.00 88.62 109 GLU A C 1
ATOM 872 O O . GLU A 1 109 ? -20.485 7.707 22.995 1.00 88.62 109 GLU A O 1
ATOM 877 N N . ILE A 1 110 ? -18.402 7.010 23.464 1.00 86.06 110 ILE A N 1
ATOM 878 C CA . ILE A 1 110 ? -18.817 5.940 24.392 1.00 86.06 110 ILE A CA 1
ATOM 879 C C . ILE A 1 110 ? -19.663 6.503 25.546 1.00 86.06 110 ILE A C 1
ATOM 881 O O . ILE A 1 110 ? -20.719 5.965 25.865 1.00 86.06 110 ILE A O 1
ATOM 885 N N . SER A 1 111 ? -19.247 7.624 26.146 1.00 79.75 111 SER A N 1
ATOM 886 C CA . SER A 1 111 ? -20.001 8.234 27.254 1.00 79.75 111 SER A CA 1
ATOM 887 C C . SER A 1 111 ? -21.381 8.772 26.847 1.00 79.75 111 SER A C 1
ATOM 889 O O . SER A 1 111 ? -22.287 8.862 27.679 1.00 79.75 111 SER A O 1
ATOM 891 N N . ALA A 1 112 ? -21.544 9.144 25.573 1.00 73.69 112 ALA A N 1
ATOM 892 C CA . ALA A 1 112 ? -22.800 9.647 25.031 1.00 73.69 112 ALA A CA 1
ATOM 893 C C . ALA A 1 112 ? -23.800 8.513 24.752 1.00 73.69 112 ALA A C 1
ATOM 895 O O . ALA A 1 112 ? -24.997 8.707 24.956 1.00 73.69 112 ALA A O 1
ATOM 896 N N . GLU A 1 113 ? -23.321 7.335 24.345 1.00 73.00 113 GLU A N 1
ATOM 897 C CA . GLU A 1 113 ? -24.150 6.139 24.140 1.00 73.00 113 GLU A CA 1
ATOM 898 C C . GLU A 1 113 ? -24.668 5.543 25.459 1.00 73.00 113 GLU A C 1
ATOM 900 O O . GLU A 1 113 ? -25.785 5.039 25.502 1.00 73.00 113 GLU A O 1
ATOM 905 N N . GLU A 1 114 ? -23.907 5.650 26.553 1.00 70.12 114 GLU A N 1
ATOM 906 C CA . GLU A 1 114 ? -24.301 5.143 27.882 1.00 70.12 114 GLU A CA 1
ATOM 907 C C . GLU A 1 114 ? -25.322 6.034 28.625 1.00 70.12 114 GLU A C 1
ATOM 909 O O . GLU A 1 114 ? -25.849 5.637 29.664 1.00 70.12 114 GLU A O 1
ATOM 914 N N . SER A 1 115 ? -25.604 7.241 28.118 1.00 60.47 115 SER A N 1
ATOM 915 C CA . SER A 1 115 ? -26.521 8.219 28.736 1.00 60.47 115 SER A CA 1
ATOM 916 C C . SER A 1 115 ? -27.917 8.269 28.086 1.00 60.47 115 SER A C 1
ATOM 918 O O . SER A 1 115 ? -28.718 9.145 28.430 1.00 60.47 115 SER A O 1
ATOM 920 N N . MET A 1 116 ? -28.203 7.354 27.153 1.00 52.06 116 MET A N 1
ATOM 921 C CA . MET A 1 116 ? -29.514 7.115 26.527 1.00 52.06 116 MET A CA 1
ATOM 922 C C . MET A 1 116 ? -30.156 5.835 27.062 1.00 52.06 116 MET A C 1
ATOM 924 O O . MET A 1 116 ? -31.401 5.840 27.201 1.00 52.06 116 MET A O 1
#

Organism: NCBI:txid1882269